Protein AF-A0A1Q3HTI5-F1 (afdb_monomer)

Secondary structure (DSSP, 8-state):
--HHHHHHHHHHHHHHHHHHHHHHHHHHHHHHHHHHHHHHHHHHHHHHHHHHHHHHHHHHS-GGGTS--PPPHHHHHHHHTHHHHHHTTTSEEEEETTTEEEEEESSHHHHHHHHHHHT--GGGSEEEE--------

Mean predicted aligned error: 16.49 Å

pLDDT: mean 79.29, std 14.52, range [43.44, 95.94]

Foldseek 3Di:
DDPVVVVVVVVVVVVVVVVVVCVVVVVVVVVVVVVVVVVVVVVVVVVVVVVVVVVVVVCVVPPVNPPPPPQPLVSVVCVVCVVVLLVQAQWKFWQASPPGTPDIGNDPVVRVVSCVVVVHDPVRTDIDHHHHDPPPD

Structure (mmCIF, N/CA/C/O backbone):
data_AF-A0A1Q3HTI5-F1
#
_entry.id   AF-A0A1Q3HTI5-F1
#
loop_
_atom_site.group_PDB
_atom_site.id
_atom_site.type_symbol
_atom_site.label_atom_id
_atom_site.label_alt_id
_atom_site.label_comp_id
_atom_site.label_asym_id
_atom_site.label_entity_id
_atom_site.label_seq_id
_atom_site.pdbx_PDB_ins_code
_atom_site.Cartn_x
_atom_site.Cartn_y
_atom_site.Cartn_z
_atom_site.occupancy
_atom_site.B_iso_or_equiv
_atom_site.auth_seq_id
_atom_site.auth_comp_id
_atom_site.auth_asym_id
_atom_site.auth_atom_id
_atom_site.pdbx_PDB_model_num
ATOM 1 N N . MET A 1 1 ? 45.033 -21.457 -62.361 1.00 48.81 1 MET A N 1
ATOM 2 C CA . MET A 1 1 ? 44.905 -20.697 -61.104 1.00 48.81 1 MET A CA 1
ATOM 3 C C . MET A 1 1 ? 44.245 -19.387 -61.454 1.00 48.81 1 MET A C 1
ATOM 5 O O . MET A 1 1 ? 44.756 -18.683 -62.319 1.00 48.81 1 MET A O 1
ATOM 9 N N . ASP A 1 2 ? 43.052 -19.186 -60.910 1.00 53.06 2 ASP A N 1
ATOM 10 C CA . ASP A 1 2 ? 42.005 -18.335 -61.466 1.00 53.06 2 ASP A CA 1
ATOM 11 C C . ASP A 1 2 ? 42.105 -16.888 -60.969 1.00 53.06 2 ASP A C 1
ATOM 13 O O . ASP A 1 2 ? 42.019 -16.605 -59.777 1.00 53.06 2 ASP A O 1
ATOM 17 N N . VAL A 1 3 ? 42.249 -15.946 -61.902 1.00 55.47 3 VAL A N 1
ATOM 18 C CA . VAL A 1 3 ? 42.284 -14.493 -61.632 1.00 55.47 3 VAL A CA 1
ATOM 19 C C . VAL A 1 3 ? 40.945 -13.994 -61.062 1.00 55.47 3 VAL A C 1
ATOM 21 O O . VAL A 1 3 ? 40.884 -12.954 -60.409 1.00 55.47 3 VAL A O 1
ATOM 24 N N . LEU A 1 4 ? 39.861 -14.743 -61.282 1.00 52.53 4 LEU A N 1
ATOM 25 C CA . LEU A 1 4 ? 38.526 -14.439 -60.765 1.00 52.53 4 LEU A CA 1
ATOM 26 C C . LEU A 1 4 ? 38.396 -14.710 -59.260 1.00 52.53 4 LEU A C 1
ATOM 28 O O . LEU A 1 4 ? 37.697 -13.968 -58.575 1.00 52.53 4 LEU A O 1
ATOM 32 N N . GLU A 1 5 ? 39.115 -15.705 -58.741 1.00 52.34 5 GLU A N 1
ATOM 33 C CA . GLU A 1 5 ? 39.112 -16.071 -57.319 1.00 52.34 5 GLU A CA 1
ATOM 34 C C . GLU A 1 5 ? 39.854 -15.007 -56.490 1.00 52.34 5 GLU A C 1
ATOM 36 O O . GLU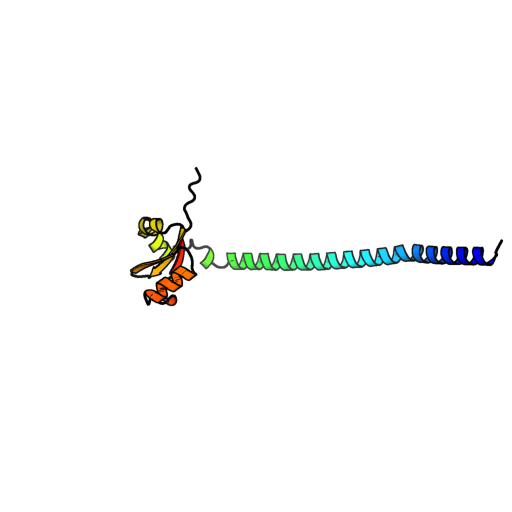 A 1 5 ? 39.322 -14.478 -55.517 1.00 52.34 5 GLU A O 1
ATOM 41 N N . GLN A 1 6 ? 41.005 -14.538 -56.988 1.00 54.41 6 GLN A N 1
ATOM 42 C CA . GLN A 1 6 ? 41.752 -13.424 -56.385 1.00 54.41 6 GLN A CA 1
ATOM 43 C C . GLN A 1 6 ? 40.959 -12.109 -56.354 1.00 54.41 6 GLN A C 1
ATOM 45 O O . GLN A 1 6 ? 41.154 -11.276 -55.470 1.00 54.41 6 GLN A O 1
ATOM 50 N N . ARG A 1 7 ? 40.063 -11.892 -57.322 1.00 59.31 7 ARG A N 1
ATOM 51 C CA . ARG A 1 7 ? 39.264 -10.664 -57.408 1.00 59.31 7 ARG A CA 1
ATOM 52 C C . ARG A 1 7 ? 38.112 -10.657 -56.400 1.00 59.31 7 ARG A C 1
ATOM 54 O O . ARG A 1 7 ? 37.798 -9.594 -55.868 1.00 59.31 7 ARG A O 1
ATOM 61 N N . ALA A 1 8 ? 37.529 -11.824 -56.122 1.00 60.81 8 ALA A N 1
ATOM 62 C CA . ALA A 1 8 ? 36.523 -11.998 -55.077 1.00 60.81 8 ALA A CA 1
ATOM 63 C C . ALA A 1 8 ? 37.126 -11.782 -53.678 1.00 60.81 8 ALA A C 1
ATOM 65 O O . ALA A 1 8 ? 36.542 -11.059 -52.871 1.00 60.81 8 ALA A O 1
ATOM 66 N N . ASP A 1 9 ? 38.335 -12.297 -53.436 1.00 62.28 9 ASP A N 1
ATOM 67 C CA . ASP A 1 9 ? 39.047 -12.109 -52.165 1.00 62.28 9 ASP A CA 1
ATOM 68 C C . ASP A 1 9 ? 39.389 -10.639 -51.893 1.00 62.28 9 ASP A C 1
ATOM 70 O O . ASP A 1 9 ? 39.189 -10.138 -50.788 1.00 62.28 9 ASP A O 1
ATOM 74 N N . VAL A 1 10 ? 39.844 -9.900 -52.908 1.00 66.62 10 VAL A N 1
ATOM 75 C CA . VAL A 1 10 ? 40.144 -8.464 -52.763 1.00 66.62 10 VAL A CA 1
ATOM 76 C C . VAL A 1 10 ? 38.877 -7.651 -52.483 1.00 66.62 10 VAL A C 1
ATOM 78 O O . VAL A 1 10 ? 38.909 -6.713 -51.687 1.00 66.62 10 VAL A O 1
ATOM 81 N N . GLN A 1 11 ? 37.752 -8.011 -53.103 1.00 71.38 11 GLN A N 1
ATOM 82 C CA . GLN A 1 11 ? 36.481 -7.321 -52.892 1.00 71.38 11 GLN A CA 1
ATOM 83 C C . GLN A 1 11 ? 35.917 -7.588 -51.487 1.00 71.38 11 GLN A C 1
ATOM 85 O O . GLN A 1 11 ? 35.440 -6.657 -50.838 1.00 71.38 11 GLN A O 1
ATOM 90 N N . PHE A 1 12 ? 36.056 -8.819 -50.985 1.00 71.50 12 PHE A N 1
ATOM 91 C CA . PHE A 1 12 ? 35.705 -9.183 -49.612 1.00 71.50 12 PHE A CA 1
ATOM 92 C C . PHE A 1 12 ? 36.571 -8.447 -48.580 1.00 71.50 12 PHE A C 1
ATOM 94 O O . PHE A 1 12 ? 36.046 -7.885 -47.621 1.00 71.50 12 PHE A O 1
ATOM 101 N N . LEU A 1 13 ? 37.888 -8.377 -48.796 1.00 64.62 13 LEU A N 1
ATOM 102 C CA . LEU A 1 13 ? 38.802 -7.658 -47.903 1.00 64.62 13 LEU A CA 1
ATOM 103 C C . LEU A 1 13 ? 38.528 -6.149 -47.876 1.00 64.62 13 LEU A C 1
ATOM 105 O O . LEU A 1 13 ? 38.588 -5.538 -46.811 1.00 64.62 13 LEU A O 1
ATOM 109 N N . PHE A 1 14 ? 38.179 -5.549 -49.016 1.00 67.50 14 PHE A N 1
ATOM 110 C CA . PHE A 1 14 ? 37.811 -4.134 -49.081 1.00 67.50 14 PHE A CA 1
ATOM 111 C C . PHE A 1 14 ? 36.496 -3.849 -48.344 1.00 67.50 14 PHE A C 1
ATOM 113 O O . PHE A 1 14 ? 36.386 -2.852 -47.632 1.00 67.50 14 PHE A O 1
ATOM 120 N N . GLN A 1 15 ? 35.516 -4.747 -48.460 1.00 69.81 15 GLN A N 1
ATOM 121 C CA . GLN A 1 15 ? 34.258 -4.645 -47.726 1.00 69.81 15 GLN A CA 1
ATOM 122 C C . GLN A 1 15 ? 34.470 -4.818 -46.214 1.00 69.81 15 GLN A C 1
ATOM 124 O O . GLN A 1 15 ? 33.986 -4.000 -45.437 1.00 69.81 15 GLN A O 1
ATOM 129 N N . ALA A 1 16 ? 35.280 -5.795 -45.799 1.00 66.88 16 ALA A N 1
ATOM 130 C CA . ALA A 1 16 ? 35.658 -5.986 -44.400 1.00 66.88 16 ALA A CA 1
ATOM 131 C C . ALA A 1 16 ? 36.434 -4.780 -43.833 1.00 66.88 16 ALA A C 1
ATOM 133 O O . ALA A 1 16 ? 36.249 -4.419 -42.672 1.00 66.88 16 ALA A O 1
ATOM 134 N N . GLN A 1 17 ? 37.269 -4.121 -44.645 1.00 64.44 17 GLN A N 1
ATOM 135 C CA . GLN A 1 17 ? 37.968 -2.898 -44.251 1.00 64.44 17 GLN A CA 1
ATOM 136 C C . GLN A 1 17 ? 37.004 -1.714 -44.082 1.00 64.44 17 GLN A C 1
ATOM 138 O O . GLN A 1 17 ? 37.094 -1.000 -43.087 1.00 64.44 17 GLN A O 1
ATOM 143 N N . GLN A 1 18 ? 36.048 -1.524 -44.997 1.00 65.31 18 GLN A N 1
ATOM 144 C CA . GLN A 1 18 ? 35.022 -0.485 -44.851 1.00 65.31 18 GLN A CA 1
ATOM 145 C C . GLN A 1 18 ? 34.119 -0.729 -43.636 1.00 65.31 18 GLN A C 1
ATOM 147 O O . GLN A 1 18 ? 33.796 0.208 -42.904 1.00 65.31 18 GLN A O 1
ATOM 152 N N . GLU A 1 19 ? 33.746 -1.983 -43.376 1.00 61.62 19 GLU A N 1
ATOM 153 C CA . GLU A 1 19 ? 33.020 -2.361 -42.165 1.00 61.62 19 GLU A CA 1
ATOM 154 C C . GLU A 1 19 ? 33.859 -2.046 -40.918 1.00 61.62 19 GLU A C 1
ATOM 156 O O . GLU A 1 19 ? 33.368 -1.366 -40.015 1.00 61.62 19 GLU A O 1
ATOM 161 N N . ALA A 1 20 ? 35.145 -2.409 -40.905 1.00 59.34 20 ALA A N 1
ATOM 162 C CA . ALA A 1 20 ? 36.066 -2.108 -39.810 1.00 59.34 20 ALA A CA 1
ATOM 163 C C . ALA A 1 20 ? 36.261 -0.600 -39.566 1.00 59.34 20 ALA A C 1
ATOM 165 O O . ALA A 1 20 ? 36.371 -0.182 -38.415 1.00 59.34 20 ALA A O 1
ATOM 166 N N . GLU A 1 21 ? 36.256 0.225 -40.614 1.00 58.66 21 GLU A N 1
ATOM 167 C CA . GLU A 1 21 ? 36.336 1.690 -40.516 1.00 58.66 21 GLU A CA 1
ATOM 168 C C . GLU A 1 21 ? 35.004 2.331 -40.076 1.00 58.66 21 GLU A C 1
ATOM 170 O O . GLU A 1 21 ? 34.999 3.400 -39.460 1.00 58.66 21 GLU A O 1
ATOM 175 N N . SER A 1 22 ? 33.870 1.662 -40.313 1.00 62.28 22 SER A N 1
ATOM 176 C CA . SER A 1 22 ? 32.537 2.111 -39.881 1.00 62.28 22 SER A CA 1
ATOM 177 C C . SER A 1 22 ? 32.210 1.767 -38.418 1.00 62.28 22 SER A C 1
ATOM 179 O O . SER A 1 22 ? 31.459 2.496 -37.760 1.00 62.28 22 SER A O 1
ATOM 181 N N . LEU A 1 23 ? 32.817 0.704 -37.873 1.00 60.31 23 LEU A N 1
ATOM 182 C CA . LEU A 1 23 ? 32.639 0.266 -36.483 1.00 60.31 23 LEU A CA 1
ATOM 183 C C . LEU A 1 23 ? 32.986 1.360 -35.450 1.00 60.31 23 LEU A C 1
ATOM 185 O O . LEU A 1 23 ? 32.182 1.571 -34.541 1.00 60.31 23 LEU A O 1
ATOM 189 N N . PRO A 1 24 ? 34.098 2.117 -35.571 1.00 71.81 24 PRO A N 1
ATOM 190 C CA . PRO A 1 24 ? 34.390 3.250 -34.694 1.00 71.81 24 PRO A CA 1
ATOM 191 C C . PRO A 1 24 ? 33.277 4.302 -34.656 1.00 71.81 24 PRO A C 1
ATOM 193 O O . PRO A 1 24 ? 32.979 4.838 -33.590 1.00 71.81 24 PRO A O 1
ATOM 196 N N . SER A 1 25 ? 32.631 4.575 -35.795 1.00 74.12 25 SER A N 1
ATOM 197 C CA . SER A 1 25 ? 31.535 5.546 -35.880 1.00 74.12 25 SER A CA 1
ATOM 198 C C . SER A 1 25 ? 30.271 5.029 -35.193 1.00 74.12 25 SER A C 1
ATOM 200 O O . SER A 1 25 ? 29.684 5.735 -34.373 1.00 74.12 25 SER A O 1
ATOM 202 N N . ALA A 1 26 ? 29.894 3.772 -35.447 1.00 79.56 26 ALA A N 1
ATOM 203 C CA . ALA A 1 26 ? 28.741 3.140 -34.807 1.00 79.56 26 ALA A CA 1
ATOM 204 C C . ALA A 1 26 ? 28.918 3.026 -33.281 1.00 79.56 26 ALA A C 1
ATOM 206 O O . ALA A 1 26 ? 28.006 3.340 -32.515 1.00 79.56 26 ALA A O 1
ATOM 207 N N . VAL A 1 27 ? 30.116 2.655 -32.822 1.00 80.88 27 VAL A N 1
ATOM 208 C CA . VAL A 1 27 ? 30.463 2.609 -31.394 1.00 80.88 27 VAL A CA 1
ATOM 209 C C . VAL A 1 27 ? 30.384 4.001 -30.765 1.00 80.88 27 VAL A C 1
ATOM 211 O O . VAL A 1 27 ? 29.849 4.149 -29.667 1.00 80.88 27 VAL A O 1
ATOM 214 N N . TRP A 1 28 ? 30.852 5.040 -31.459 1.00 76.44 28 TRP A N 1
ATOM 215 C CA . TRP A 1 28 ? 30.766 6.416 -30.969 1.00 76.44 28 TRP A CA 1
ATOM 216 C C . TRP A 1 28 ? 29.317 6.921 -30.884 1.00 76.44 28 TRP A C 1
ATOM 218 O O . TRP A 1 28 ? 28.937 7.542 -29.890 1.00 76.44 28 TRP A O 1
ATOM 228 N N . GLN A 1 29 ? 28.478 6.592 -31.871 1.00 83.00 29 GLN A N 1
ATOM 229 C CA . GLN A 1 29 ? 27.047 6.903 -31.841 1.00 83.00 29 GLN A CA 1
ATOM 230 C C . GLN A 1 29 ? 26.350 6.221 -30.656 1.00 83.00 29 GLN A C 1
ATOM 232 O O . GLN A 1 29 ? 25.632 6.889 -29.910 1.00 83.00 29 GLN A O 1
ATOM 237 N N . LEU A 1 30 ? 26.621 4.936 -30.413 1.00 85.75 30 LEU A N 1
ATOM 238 C CA . LEU A 1 30 ? 26.079 4.212 -29.258 1.00 85.75 30 LEU A CA 1
ATOM 239 C C . LEU A 1 30 ? 26.523 4.833 -27.928 1.00 85.75 30 LEU A C 1
ATOM 241 O O . LEU A 1 30 ? 25.688 5.070 -27.055 1.00 85.75 30 LEU A O 1
ATOM 245 N N . TRP A 1 31 ? 27.806 5.176 -27.785 1.00 82.44 31 TRP A N 1
ATOM 246 C CA . TRP A 1 31 ? 28.303 5.874 -26.596 1.00 82.44 31 TRP A CA 1
ATOM 247 C C . TRP A 1 31 ? 27.623 7.224 -26.379 1.00 82.44 31 TRP A C 1
ATOM 249 O O . TRP A 1 31 ? 27.287 7.564 -25.244 1.00 82.44 31 TRP A O 1
ATOM 259 N N . SER A 1 32 ? 27.380 7.983 -27.448 1.00 82.62 32 SER A N 1
ATOM 260 C CA . SER A 1 32 ? 26.687 9.270 -27.353 1.00 82.62 32 SER A CA 1
ATOM 261 C C . SER A 1 32 ? 25.228 9.113 -26.909 1.00 82.62 32 SER A C 1
ATOM 263 O O . SER A 1 32 ? 24.777 9.862 -26.040 1.00 82.62 32 SER A O 1
ATOM 265 N N . ALA A 1 33 ? 24.526 8.093 -27.414 1.00 87.94 33 ALA A N 1
ATOM 266 C CA . ALA A 1 33 ? 23.155 7.779 -27.028 1.00 87.94 33 ALA A CA 1
ATOM 267 C C . ALA A 1 33 ? 23.072 7.339 -25.559 1.00 87.94 33 ALA A C 1
ATOM 269 O O . ALA A 1 33 ? 22.239 7.847 -24.813 1.00 87.94 33 ALA A O 1
ATOM 270 N N . ILE A 1 34 ? 23.989 6.473 -25.111 1.00 86.56 34 ILE A N 1
ATOM 271 C CA . ILE A 1 34 ? 24.086 6.055 -23.705 1.00 86.56 34 ILE A CA 1
ATOM 272 C C . ILE A 1 34 ? 24.379 7.262 -22.807 1.00 86.56 34 ILE A C 1
ATOM 274 O O . ILE A 1 34 ? 23.726 7.451 -21.783 1.00 86.56 34 ILE A O 1
ATOM 278 N N . ALA A 1 35 ? 25.331 8.118 -23.188 1.00 85.75 35 ALA A N 1
ATOM 279 C CA . ALA A 1 35 ? 25.665 9.311 -22.416 1.00 85.75 35 ALA A CA 1
ATOM 280 C C . ALA A 1 35 ? 24.491 10.299 -22.338 1.00 85.75 35 ALA A C 1
ATOM 282 O O . ALA A 1 35 ? 24.300 10.945 -21.306 1.00 85.75 35 ALA A O 1
ATOM 283 N N . GLN A 1 36 ? 23.706 10.428 -23.408 1.00 88.50 36 GLN A N 1
ATOM 284 C CA . GLN A 1 36 ? 22.508 11.260 -23.427 1.00 88.50 36 GLN A CA 1
ATOM 285 C C . GLN A 1 36 ? 21.413 10.681 -22.525 1.00 88.50 36 GLN A C 1
ATOM 287 O O . GLN A 1 36 ? 20.865 11.416 -21.705 1.00 88.50 36 GLN A O 1
ATOM 292 N N . GLU A 1 37 ? 21.154 9.377 -22.608 1.00 94.56 37 GLU A N 1
ATOM 293 C CA . GLU A 1 37 ? 20.174 8.703 -21.754 1.00 94.56 37 GLU A CA 1
ATOM 294 C C . GLU A 1 37 ? 20.551 8.823 -20.272 1.00 94.56 37 GLU A C 1
ATOM 296 O O . GLU A 1 37 ? 19.725 9.214 -19.450 1.00 94.56 37 GLU A O 1
ATOM 301 N N . LEU A 1 38 ? 21.823 8.606 -19.921 1.00 93.69 38 LEU A N 1
ATOM 302 C CA . LEU A 1 38 ? 22.306 8.763 -18.546 1.00 93.69 38 LEU A CA 1
ATOM 303 C C . LEU A 1 38 ? 22.109 10.188 -18.005 1.00 93.69 38 LEU A C 1
ATOM 305 O O . LEU A 1 38 ? 21.778 10.356 -16.829 1.00 93.69 38 LEU A O 1
ATOM 309 N N . ARG A 1 39 ? 22.273 11.225 -18.839 1.00 91.69 39 ARG A N 1
ATOM 310 C CA . ARG A 1 39 ? 21.981 12.613 -18.432 1.00 91.69 39 ARG A CA 1
ATOM 311 C C . ARG A 1 39 ? 20.491 12.820 -18.182 1.00 91.69 39 ARG A C 1
ATOM 313 O O . ARG A 1 39 ? 20.140 13.431 -17.174 1.00 91.69 39 ARG A O 1
ATOM 320 N N . THR A 1 40 ? 19.633 12.298 -19.054 1.00 94.12 40 THR A N 1
ATOM 321 C CA . THR A 1 40 ? 18.175 12.387 -18.897 1.00 94.12 40 THR A CA 1
ATOM 322 C C . THR A 1 40 ? 17.713 11.684 -17.623 1.00 94.12 40 THR A C 1
ATOM 324 O O . THR A 1 40 ? 16.974 12.262 -16.826 1.00 94.12 40 THR A O 1
ATOM 327 N N . GLN A 1 41 ? 18.201 10.466 -17.378 1.00 93.38 41 GLN A N 1
ATOM 328 C CA . GLN A 1 41 ? 17.897 9.706 -16.164 1.00 93.38 41 GLN A CA 1
ATOM 329 C C . GLN A 1 41 ? 18.340 10.461 -14.910 1.00 93.38 41 GLN A C 1
ATOM 331 O O . GLN A 1 41 ? 17.573 10.590 -13.956 1.00 93.38 41 GLN A O 1
ATOM 336 N N . ARG A 1 42 ? 19.546 11.040 -14.927 1.00 94.38 42 ARG A N 1
ATOM 337 C CA . ARG A 1 42 ? 20.045 11.851 -13.814 1.00 94.38 42 ARG A CA 1
ATOM 338 C C . ARG A 1 42 ? 19.151 13.060 -13.531 1.00 94.38 42 ARG A C 1
ATOM 340 O O . ARG A 1 42 ? 18.801 13.286 -12.377 1.00 94.38 42 ARG A O 1
ATOM 347 N N . GLN A 1 43 ? 18.745 13.803 -14.559 1.00 93.25 43 GLN A N 1
ATOM 348 C CA . GLN A 1 43 ? 17.841 14.948 -14.390 1.00 93.25 43 GLN A CA 1
ATOM 349 C C . GLN A 1 43 ? 16.476 14.534 -13.824 1.00 93.25 43 GLN A C 1
ATOM 351 O O . GLN A 1 43 ? 15.907 15.237 -12.983 1.00 93.25 43 GLN A O 1
ATOM 356 N N . ARG A 1 44 ? 15.954 13.376 -14.248 1.00 94.94 44 ARG A N 1
ATOM 357 C CA . ARG A 1 44 ? 14.705 12.826 -13.710 1.00 94.94 44 ARG A CA 1
ATOM 358 C C . ARG A 1 44 ? 14.841 12.489 -12.225 1.00 94.94 44 ARG A C 1
ATOM 360 O O . ARG A 1 44 ? 13.983 12.901 -11.449 1.00 94.94 44 ARG A O 1
ATOM 367 N N . LEU A 1 45 ? 15.923 11.821 -11.824 1.00 95.94 45 LEU A N 1
ATOM 368 C CA . LEU A 1 45 ? 16.186 11.501 -10.417 1.00 95.94 45 LEU A CA 1
ATOM 369 C C . LEU A 1 45 ? 16.345 12.762 -9.559 1.00 95.94 45 LEU A C 1
ATOM 371 O O . LEU A 1 45 ? 15.784 12.833 -8.471 1.00 95.94 45 LEU A O 1
ATOM 375 N N . GLU A 1 46 ? 17.045 13.784 -10.055 1.00 95.62 46 GLU A N 1
ATOM 376 C CA . GLU A 1 46 ? 17.180 15.072 -9.357 1.00 95.62 46 GLU A CA 1
ATOM 377 C C . GLU A 1 46 ? 15.820 15.769 -9.166 1.00 95.62 46 GLU A C 1
ATOM 379 O O . GLU A 1 46 ? 15.581 16.397 -8.134 1.00 95.62 46 GLU A O 1
ATOM 384 N N . THR A 1 47 ? 14.909 15.637 -10.133 1.00 95.12 47 THR A N 1
ATOM 385 C CA . THR A 1 47 ? 13.546 16.185 -10.039 1.00 95.12 47 THR A CA 1
ATOM 386 C C . THR A 1 47 ? 12.709 15.419 -9.017 1.00 95.12 47 THR A C 1
ATOM 388 O O . THR A 1 47 ? 12.127 16.031 -8.125 1.00 95.12 47 THR A O 1
ATOM 391 N N . GLN A 1 48 ? 12.716 14.086 -9.083 1.00 93.62 48 GLN A N 1
ATOM 392 C CA . GLN A 1 48 ? 12.010 13.236 -8.120 1.00 93.62 48 GLN A CA 1
ATOM 393 C C . GLN A 1 48 ? 12.519 13.448 -6.692 1.00 93.62 48 GLN A C 1
ATOM 395 O O . GLN A 1 48 ? 11.730 13.490 -5.752 1.00 93.62 48 GLN A O 1
ATOM 400 N N . GLN A 1 49 ? 13.829 13.641 -6.516 1.00 94.12 49 GLN A N 1
ATOM 401 C CA . GLN A 1 49 ? 14.401 13.925 -5.204 1.00 94.12 49 GLN A CA 1
ATOM 402 C C . GLN A 1 49 ? 13.859 15.239 -4.626 1.00 94.12 49 GLN A C 1
ATOM 404 O O . GLN A 1 49 ? 13.467 15.277 -3.462 1.00 94.12 49 GLN A O 1
ATOM 409 N N . LYS A 1 50 ? 13.757 16.295 -5.442 1.00 95.31 50 LYS A N 1
ATOM 410 C CA . LYS A 1 50 ? 13.158 17.569 -5.013 1.00 95.31 50 LYS A CA 1
ATOM 411 C C . LYS A 1 50 ? 11.685 17.423 -4.639 1.00 95.31 50 LYS A C 1
ATOM 413 O O . LYS A 1 50 ? 11.253 18.033 -3.667 1.00 95.31 50 LYS A O 1
ATOM 418 N N . GLU A 1 51 ? 10.921 16.621 -5.378 1.00 94.25 51 GLU A N 1
ATOM 419 C CA . GLU A 1 51 ? 9.521 16.334 -5.042 1.00 94.25 51 GLU A CA 1
ATOM 420 C C . GLU A 1 51 ? 9.399 15.596 -3.707 1.00 94.25 51 GLU A C 1
ATOM 422 O O . GLU A 1 51 ? 8.565 15.958 -2.880 1.00 94.25 51 GLU A O 1
ATOM 427 N N . ILE A 1 52 ? 10.261 14.605 -3.459 1.00 94.75 52 ILE A N 1
ATOM 428 C CA . ILE A 1 52 ? 10.316 13.897 -2.175 1.00 94.75 52 ILE A CA 1
ATOM 429 C C . ILE A 1 52 ? 10.633 14.871 -1.038 1.00 94.75 52 ILE A C 1
ATOM 431 O O . ILE A 1 52 ? 9.986 14.818 0.008 1.00 94.75 52 ILE A O 1
ATOM 435 N N . ASP A 1 53 ? 11.606 15.759 -1.228 1.00 94.75 53 ASP A N 1
ATOM 436 C CA . ASP A 1 53 ? 12.002 16.723 -0.200 1.00 94.75 53 ASP A CA 1
ATOM 437 C C . ASP A 1 53 ? 10.889 17.748 0.072 1.00 94.75 53 ASP A C 1
ATOM 439 O O . ASP A 1 53 ? 10.609 18.066 1.229 1.00 94.75 53 ASP A O 1
ATOM 443 N N . GLU A 1 54 ? 10.180 18.195 -0.966 1.00 93.94 54 GLU A N 1
ATOM 444 C CA . GLU A 1 54 ? 9.005 19.060 -0.837 1.00 93.94 54 GLU A CA 1
ATOM 445 C C . GLU A 1 54 ? 7.858 18.355 -0.100 1.00 93.94 54 GLU A C 1
ATOM 447 O O . GLU A 1 54 ? 7.253 18.935 0.802 1.00 93.94 54 GLU A O 1
ATOM 452 N N . LEU A 1 55 ? 7.565 17.093 -0.433 1.00 91.12 55 LEU A N 1
ATOM 453 C CA . LEU A 1 55 ? 6.546 16.301 0.260 1.00 91.12 55 LEU A CA 1
ATOM 454 C C . LEU A 1 55 ? 6.907 16.086 1.730 1.00 91.12 55 LEU A C 1
ATOM 456 O O . LEU A 1 55 ? 6.048 16.240 2.597 1.00 91.12 55 LEU A O 1
ATOM 460 N N . LYS A 1 56 ? 8.176 15.792 2.028 1.00 86.75 56 LYS A N 1
ATOM 461 C CA . LYS A 1 56 ? 8.669 15.693 3.407 1.00 86.75 56 LYS A CA 1
ATOM 462 C C . LYS A 1 56 ? 8.495 17.007 4.157 1.00 86.75 56 LYS A C 1
ATOM 464 O O . LYS A 1 56 ? 8.013 16.981 5.286 1.00 86.75 56 LYS A O 1
ATOM 469 N N . ARG A 1 57 ? 8.834 18.143 3.538 1.00 88.12 57 ARG A N 1
ATOM 470 C CA . ARG A 1 57 ? 8.635 19.461 4.151 1.00 88.12 57 ARG A CA 1
ATOM 471 C C . ARG A 1 57 ? 7.155 19.714 4.434 1.00 88.12 57 ARG A C 1
ATOM 473 O O . ARG A 1 57 ? 6.813 20.059 5.557 1.00 88.12 57 ARG A O 1
ATOM 480 N N . ARG A 1 58 ? 6.270 19.450 3.469 1.00 85.62 58 ARG A N 1
ATOM 481 C CA . ARG A 1 58 ? 4.814 19.584 3.653 1.00 85.62 58 ARG A CA 1
ATOM 482 C C . ARG A 1 58 ? 4.277 18.693 4.770 1.00 85.62 58 ARG A C 1
ATOM 484 O O . ARG A 1 58 ? 3.426 19.136 5.529 1.00 85.62 58 ARG A O 1
ATOM 491 N N . LEU A 1 59 ? 4.774 17.461 4.890 1.00 79.94 59 LEU A N 1
ATOM 492 C CA . LEU A 1 59 ? 4.421 16.559 5.992 1.00 79.94 59 LEU A CA 1
ATOM 493 C C . LEU A 1 59 ? 4.915 17.087 7.347 1.00 79.94 59 LEU A C 1
ATOM 495 O O . LEU A 1 59 ? 4.215 16.948 8.344 1.00 79.94 59 LEU A O 1
ATOM 499 N N . GLN A 1 60 ? 6.095 17.709 7.398 1.00 77.69 60 GLN A N 1
ATOM 500 C CA . GLN A 1 60 ? 6.628 18.321 8.621 1.00 77.69 60 GLN A CA 1
ATOM 501 C C . GLN A 1 60 ? 5.896 19.612 9.009 1.00 77.69 60 GLN A C 1
ATOM 503 O O . GLN A 1 60 ? 5.727 19.883 10.194 1.00 77.69 60 GLN A O 1
ATOM 508 N N . GLU A 1 61 ? 5.448 20.391 8.027 1.00 80.19 61 GLU A N 1
ATOM 509 C CA . GLU A 1 61 ? 4.680 21.625 8.216 1.00 80.19 61 GLU A CA 1
ATOM 510 C C . GLU A 1 61 ? 3.196 21.364 8.522 1.00 80.19 61 GLU A C 1
ATOM 512 O O . GLU A 1 61 ? 2.472 22.303 8.846 1.00 80.19 61 GLU A O 1
ATOM 517 N N . GLN A 1 62 ? 2.728 20.110 8.455 1.00 71.12 62 GLN A N 1
ATOM 518 C CA . GLN A 1 62 ? 1.397 19.716 8.914 1.00 71.12 62 GLN A 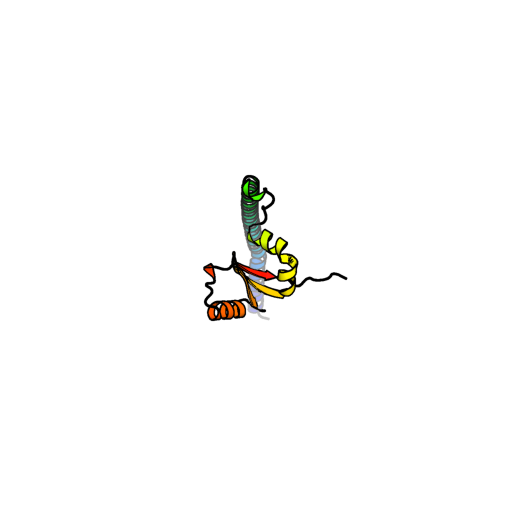CA 1
ATOM 519 C C . GLN A 1 62 ? 1.411 19.431 10.429 1.00 71.12 62 GLN A C 1
ATOM 521 O O . GLN A 1 62 ? 1.831 18.350 10.852 1.00 71.12 62 GLN A O 1
ATOM 526 N N . PRO A 1 63 ? 0.897 20.345 11.278 1.00 57.22 63 PRO A N 1
ATOM 527 C CA . PRO A 1 63 ? 0.881 20.154 12.732 1.00 57.22 63 PRO A CA 1
ATOM 528 C C . PRO A 1 63 ? 0.010 18.969 13.186 1.00 57.22 63 PRO A C 1
ATOM 530 O O . PRO A 1 63 ? 0.182 18.471 14.295 1.00 57.22 63 PRO A O 1
ATOM 533 N N . SER A 1 64 ? -0.900 18.477 12.338 1.00 55.00 64 SER A N 1
ATOM 534 C CA . SER A 1 64 ? -1.798 17.354 12.638 1.00 55.00 64 SER A CA 1
ATOM 535 C C . SER A 1 64 ? -1.131 15.974 12.624 1.00 55.00 64 SER A C 1
ATOM 537 O O . SER A 1 64 ? -1.732 15.029 13.122 1.00 55.00 64 SER A O 1
ATOM 539 N N . LEU A 1 65 ? 0.087 15.837 12.082 1.00 52.53 65 LEU A N 1
ATOM 540 C CA . LEU A 1 65 ? 0.820 14.560 12.022 1.00 52.53 65 LEU A CA 1
ATOM 541 C C . LEU A 1 65 ? 1.902 14.416 13.107 1.00 52.53 65 LEU A C 1
ATOM 543 O O . LEU A 1 65 ? 2.425 13.322 13.301 1.00 52.53 65 LEU A O 1
ATOM 547 N N . GLN A 1 66 ? 2.250 15.506 13.802 1.00 49.03 66 GLN A N 1
ATOM 548 C CA . GLN A 1 66 ? 3.267 15.518 14.867 1.00 49.03 66 GLN A CA 1
ATOM 549 C C . GLN A 1 66 ? 2.682 15.538 16.282 1.00 49.03 66 GLN A C 1
ATOM 551 O O . GLN A 1 66 ? 3.420 15.365 17.252 1.00 49.03 66 GLN A O 1
ATOM 556 N N . ALA A 1 67 ? 1.368 15.729 16.428 1.00 48.28 67 ALA A N 1
ATOM 557 C CA . ALA A 1 67 ? 0.721 15.422 17.692 1.00 48.28 67 ALA A CA 1
ATOM 558 C C . ALA A 1 67 ? 0.874 13.910 17.943 1.00 48.28 67 ALA A 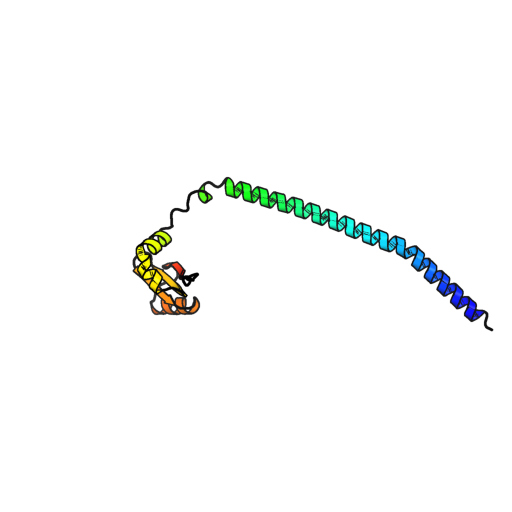C 1
ATOM 560 O O . ALA A 1 67 ? 0.651 13.139 17.005 1.00 48.28 67 ALA A O 1
ATOM 561 N N . PRO A 1 68 ? 1.241 13.452 19.159 1.00 49.34 68 PRO A N 1
ATOM 562 C CA . PRO A 1 68 ? 1.063 12.046 19.496 1.00 49.34 68 PRO A CA 1
ATOM 563 C C . PRO A 1 68 ? -0.388 11.729 19.164 1.00 49.34 68 PRO A C 1
ATOM 565 O O . PRO A 1 68 ? -1.277 12.400 19.696 1.00 49.34 68 PRO A O 1
ATOM 568 N N . ALA A 1 69 ? -0.610 10.817 18.210 1.00 52.72 69 ALA A N 1
ATOM 56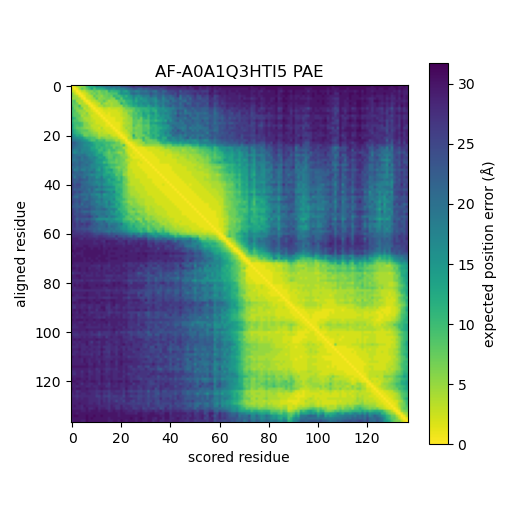9 C CA . ALA A 1 69 ? -1.947 10.438 17.790 1.00 52.72 69 ALA A CA 1
ATOM 570 C C . ALA A 1 69 ? -2.692 10.097 19.074 1.00 52.72 69 ALA A C 1
ATOM 572 O O . ALA A 1 69 ? -2.351 9.130 19.755 1.00 52.72 69 ALA A O 1
ATOM 573 N N . THR A 1 70 ? -3.602 10.981 19.489 1.00 54.62 70 THR A N 1
ATOM 574 C CA . THR A 1 70 ? -4.429 10.697 20.652 1.00 54.62 70 THR A CA 1
ATOM 575 C C . THR A 1 70 ? -5.144 9.427 20.247 1.00 54.62 70 THR A C 1
ATOM 577 O O . THR A 1 70 ? -5.776 9.473 19.187 1.00 54.62 70 THR A O 1
ATOM 580 N N . PRO A 1 71 ? -4.968 8.304 20.971 1.00 59.56 71 PRO A N 1
ATOM 581 C CA . PRO A 1 71 ? -5.512 7.043 20.517 1.00 59.56 71 PRO A CA 1
ATOM 582 C C . PRO A 1 71 ? -6.980 7.287 20.207 1.00 59.56 71 PRO A C 1
ATOM 584 O O . PRO A 1 71 ? -7.716 7.873 21.025 1.00 59.56 71 PRO A O 1
ATOM 587 N N . ASP A 1 72 ? -7.355 6.971 18.968 1.00 71.00 72 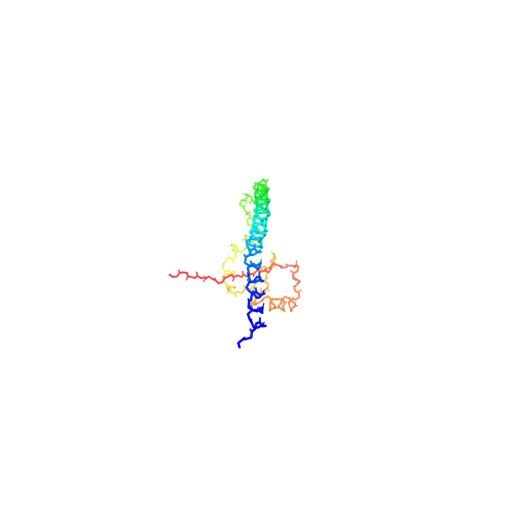ASP A N 1
ATOM 588 C CA . ASP A 1 72 ? -8.724 7.151 18.523 1.00 71.00 72 ASP A CA 1
ATOM 589 C C . ASP A 1 72 ? -9.648 6.393 19.494 1.00 71.00 72 ASP A C 1
ATOM 591 O O . ASP A 1 72 ? -9.212 5.586 20.326 1.00 71.00 72 ASP A O 1
ATOM 595 N N . ALA A 1 73 ? -10.935 6.730 19.499 1.00 67.31 73 ALA A N 1
ATOM 596 C CA . ALA A 1 73 ? -11.861 6.128 20.459 1.00 67.31 73 ALA A CA 1
ATOM 597 C C . ALA A 1 73 ? -11.810 4.584 20.424 1.00 67.31 73 ALA A C 1
ATOM 599 O O . ALA A 1 73 ? -11.973 3.944 21.461 1.00 67.31 73 ALA A O 1
ATOM 600 N N . PHE A 1 74 ? -11.484 4.012 19.263 1.00 72.62 74 PHE A N 1
ATOM 601 C CA . PHE A 1 74 ? -11.303 2.585 19.050 1.00 72.62 74 PHE A CA 1
ATOM 602 C C . PHE A 1 74 ? -10.017 2.034 19.695 1.00 72.62 74 PHE A C 1
ATOM 604 O O . PHE A 1 74 ? -10.079 1.060 20.438 1.00 72.62 74 PHE A O 1
ATOM 611 N N . GLN A 1 75 ? -8.863 2.6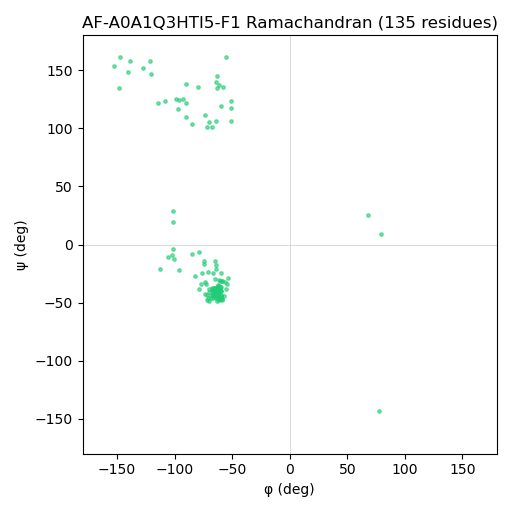78 19.515 1.00 76.06 75 GLN A N 1
ATOM 612 C CA . GLN A 1 75 ? -7.604 2.312 20.167 1.00 76.06 75 GLN A CA 1
ATOM 613 C C . GLN A 1 75 ? -7.709 2.418 21.687 1.00 76.06 75 GLN A C 1
ATOM 615 O O . GLN A 1 75 ? -7.215 1.539 22.392 1.00 76.06 75 GLN A O 1
ATOM 620 N N . ARG A 1 76 ? -8.383 3.453 22.206 1.00 76.56 76 ARG A N 1
ATOM 621 C CA . ARG A 1 76 ? -8.668 3.554 2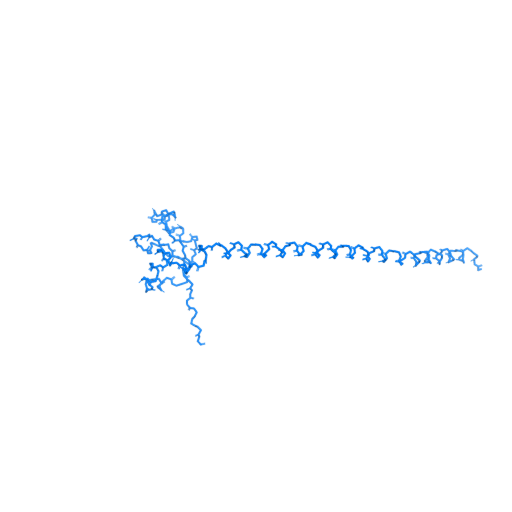3.646 1.00 76.56 76 ARG A CA 1
ATOM 622 C C . ARG A 1 76 ? -9.533 2.396 24.127 1.00 76.56 76 ARG A C 1
ATOM 624 O O . ARG A 1 76 ? -9.167 1.755 25.108 1.00 76.56 76 ARG A O 1
ATOM 631 N N . TRP A 1 77 ? -10.602 2.075 23.399 1.00 81.06 77 TRP A N 1
ATOM 632 C CA . TRP A 1 77 ? -11.456 0.934 23.718 1.00 81.06 77 TRP A CA 1
ATOM 633 C C . TRP A 1 77 ? -10.673 -0.389 23.711 1.00 81.06 77 TRP A C 1
ATOM 635 O O . TRP A 1 77 ? -10.744 -1.135 24.686 1.00 81.06 77 TRP A O 1
ATOM 645 N N . MET A 1 78 ? -9.844 -0.645 22.689 1.00 82.06 78 MET A N 1
ATOM 646 C CA . MET A 1 78 ? -8.994 -1.843 22.613 1.00 82.06 78 MET A CA 1
ATOM 647 C C . MET A 1 78 ? -7.995 -1.935 23.774 1.00 82.06 78 MET A C 1
ATOM 649 O O . MET A 1 78 ? -7.694 -3.030 24.253 1.00 82.06 78 MET A O 1
ATOM 653 N N . MET A 1 79 ? -7.457 -0.798 24.229 1.00 82.00 79 MET A N 1
ATOM 654 C CA . MET A 1 79 ? -6.560 -0.753 25.385 1.00 82.00 79 MET A CA 1
ATOM 655 C C . MET A 1 79 ? -7.298 -1.033 26.700 1.00 82.00 79 MET A C 1
ATOM 657 O O . MET A 1 79 ? -6.764 -1.755 27.542 1.00 82.00 79 MET A O 1
ATOM 661 N N . GLU A 1 80 ? -8.508 -0.497 26.872 1.00 85.69 80 GLU A N 1
ATOM 662 C CA . GLU A 1 80 ? -9.363 -0.743 28.042 1.00 85.69 80 GLU A CA 1
ATOM 663 C C . GLU A 1 80 ? -9.852 -2.199 28.100 1.00 85.69 80 GLU A C 1
ATOM 665 O O . GLU A 1 80 ? -9.856 -2.810 29.167 1.00 85.69 80 GLU A O 1
ATOM 670 N N . HIS A 1 81 ? -10.158 -2.796 26.946 1.00 86.75 81 HIS A N 1
ATOM 671 C CA . HIS A 1 81 ? -10.697 -4.156 26.810 1.00 86.75 81 HIS A CA 1
ATOM 672 C C . HIS A 1 81 ? -9.619 -5.165 26.396 1.00 86.75 81 HIS A C 1
ATOM 674 O O . HIS A 1 81 ? -9.887 -6.184 25.763 1.00 86.75 81 HIS A O 1
ATOM 680 N N . ARG A 1 82 ? -8.359 -4.914 26.774 1.00 83.81 82 ARG A N 1
ATOM 681 C CA . ARG A 1 82 ? -7.204 -5.715 26.334 1.00 83.81 82 ARG A CA 1
ATOM 682 C C . ARG A 1 82 ? -7.330 -7.211 26.645 1.00 83.81 82 ARG A C 1
ATOM 684 O O . ARG A 1 82 ? -6.779 -8.025 25.907 1.00 83.81 82 ARG A O 1
ATOM 691 N N . ALA A 1 83 ? -7.991 -7.566 27.748 1.00 85.56 83 ALA A N 1
ATOM 692 C CA . ALA A 1 83 ? -8.225 -8.959 28.124 1.00 85.56 83 ALA A CA 1
ATOM 693 C C . ALA A 1 83 ? -9.171 -9.658 27.135 1.00 85.56 83 ALA A C 1
ATOM 695 O O . ALA A 1 83 ? -8.835 -10.731 26.650 1.00 85.56 83 ALA A O 1
ATOM 696 N N . GLU A 1 84 ? -10.275 -9.002 26.775 1.00 85.69 84 GLU A N 1
ATOM 697 C CA . GLU A 1 84 ? -11.249 -9.480 25.789 1.00 85.69 84 GLU A CA 1
ATOM 698 C C . GLU A 1 84 ? -10.600 -9.600 24.403 1.00 85.69 84 GLU A C 1
ATOM 700 O O . GLU A 1 84 ? -10.599 -10.664 23.794 1.00 85.69 84 GLU A O 1
ATOM 705 N N . VAL A 1 85 ? -9.891 -8.558 23.953 1.00 86.69 85 VAL A N 1
ATOM 706 C CA . VAL A 1 85 ? -9.165 -8.567 22.668 1.00 86.69 85 VAL A CA 1
ATOM 707 C C . VAL A 1 85 ? -8.118 -9.690 22.604 1.00 86.69 85 VAL A C 1
ATOM 709 O O . VAL A 1 85 ? -7.853 -10.246 21.536 1.00 86.69 85 VAL A O 1
ATOM 712 N N . ALA A 1 86 ? -7.515 -10.065 23.737 1.00 86.25 86 ALA A N 1
ATOM 713 C CA . ALA A 1 86 ? -6.537 -11.148 23.778 1.00 86.25 86 ALA A CA 1
ATOM 714 C C . ALA A 1 86 ? -7.143 -12.530 23.477 1.00 86.25 86 ALA A C 1
ATOM 716 O O . ALA A 1 86 ? -6.404 -13.400 23.008 1.00 86.25 86 ALA A O 1
ATOM 717 N N . GLU A 1 87 ? -8.445 -12.729 23.695 1.00 88.56 87 GLU A N 1
ATOM 718 C CA . GLU A 1 87 ? -9.150 -13.976 23.367 1.00 88.56 87 GLU A CA 1
ATOM 719 C C . GLU A 1 87 ? -9.313 -14.169 21.851 1.00 88.56 87 GLU A C 1
ATOM 721 O O . GLU A 1 87 ? -9.389 -15.299 21.369 1.00 88.56 87 GLU A O 1
ATOM 726 N N . HIS A 1 88 ? -9.272 -13.078 21.081 1.00 88.25 88 HIS A N 1
ATOM 727 C CA . HIS A 1 88 ? -9.445 -13.077 19.625 1.00 88.25 88 HIS A CA 1
ATOM 728 C C . HIS A 1 88 ? -8.123 -12.975 18.846 1.00 88.25 88 HIS A C 1
ATOM 730 O O . HIS A 1 88 ? -8.111 -12.620 17.667 1.00 88.25 88 HIS A O 1
ATOM 736 N N . ARG A 1 89 ? -6.983 -13.285 19.474 1.00 87.94 89 ARG A N 1
ATOM 737 C CA . ARG A 1 89 ? -5.676 -13.268 18.793 1.00 87.94 89 ARG A CA 1
ATOM 738 C C . ARG A 1 89 ? -5.648 -14.206 17.587 1.00 87.94 89 ARG A C 1
ATOM 740 O O . ARG A 1 89 ? -6.039 -15.365 17.679 1.00 87.94 89 ARG A O 1
ATOM 747 N N . GLY A 1 90 ? -5.096 -13.712 16.482 1.00 89.94 90 GLY A N 1
ATOM 748 C CA . GLY A 1 90 ? -5.021 -14.430 15.212 1.00 89.94 90 GLY A CA 1
ATOM 749 C C . GLY A 1 90 ? -6.322 -14.411 14.408 1.00 89.94 90 GLY A C 1
ATOM 750 O O . GLY A 1 90 ? -6.403 -15.123 13.412 1.00 89.94 90 GLY A O 1
ATOM 751 N N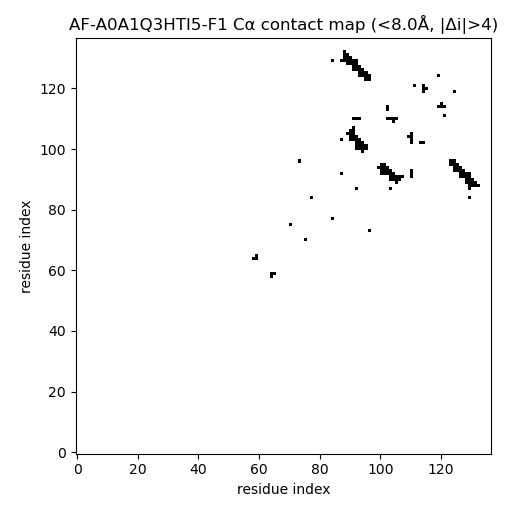 . ARG A 1 91 ? -7.320 -13.617 14.819 1.00 90.88 91 ARG A N 1
ATOM 752 C CA . ARG A 1 91 ? -8.616 -13.487 14.145 1.00 90.88 91 ARG A CA 1
ATOM 753 C C . ARG A 1 91 ? -8.890 -12.048 13.730 1.00 90.88 91 ARG A C 1
ATOM 755 O O . ARG A 1 91 ? -8.347 -11.097 14.293 1.00 90.88 91 ARG A O 1
ATOM 762 N N . HIS A 1 92 ? -9.767 -11.911 12.748 1.00 91.75 92 HIS A N 1
ATOM 763 C CA . HIS A 1 92 ? -10.442 -10.666 12.426 1.00 91.75 92 HIS A CA 1
ATOM 764 C C . HIS A 1 92 ? -11.594 -10.480 13.407 1.00 91.75 92 HIS A C 1
ATOM 766 O O . HIS A 1 92 ? -12.324 -11.434 13.681 1.00 91.75 92 HIS A O 1
ATOM 772 N N . ILE A 1 93 ? -11.756 -9.274 13.933 1.00 91.75 93 ILE A N 1
ATOM 773 C CA . ILE A 1 93 ? -12.863 -8.903 14.812 1.00 91.75 93 ILE A CA 1
ATOM 774 C C . ILE A 1 93 ? -13.646 -7.755 14.189 1.00 91.75 93 ILE A C 1
ATOM 776 O O . ILE A 1 93 ? -13.065 -6.890 13.537 1.00 91.75 93 ILE A O 1
ATOM 780 N N . ALA A 1 94 ? -14.954 -7.741 14.415 1.00 91.50 94 ALA A N 1
ATOM 781 C CA . ALA A 1 94 ? -15.810 -6.598 14.144 1.00 91.50 94 ALA A CA 1
ATOM 782 C C . ALA A 1 94 ? -16.229 -5.980 15.476 1.00 91.50 94 ALA A C 1
ATOM 784 O O . ALA A 1 94 ? -16.800 -6.668 16.327 1.00 91.50 94 ALA A O 1
ATOM 785 N N . VAL A 1 95 ? -15.944 -4.694 15.654 1.00 88.19 95 VAL A N 1
ATOM 786 C CA . VAL A 1 95 ? -16.212 -3.969 16.896 1.00 88.19 95 VAL A CA 1
ATOM 787 C C . VAL A 1 95 ? -17.261 -2.898 16.653 1.00 88.19 95 VAL A C 1
ATOM 789 O O . VAL A 1 95 ? -17.074 -1.999 15.834 1.00 88.19 95 VAL A O 1
ATOM 792 N N . HIS A 1 96 ? -18.359 -2.988 17.390 1.00 86.12 96 HIS A N 1
ATOM 793 C CA . HIS A 1 96 ? -19.406 -1.982 17.427 1.00 86.12 96 HIS A CA 1
ATOM 794 C C . HIS A 1 96 ? -19.108 -0.961 18.540 1.00 86.12 96 HIS A C 1
ATOM 796 O O . HIS A 1 96 ? -18.735 -1.360 19.648 1.00 86.12 96 HIS A O 1
ATOM 802 N N . PRO A 1 97 ? -19.311 0.351 18.314 1.00 78.81 97 PRO A N 1
ATOM 803 C CA . PRO A 1 97 ? -18.927 1.401 19.264 1.00 78.81 97 PRO A CA 1
ATOM 804 C C . PRO A 1 97 ? -19.591 1.301 20.644 1.00 78.81 97 PRO A C 1
ATOM 806 O O . PRO A 1 97 ? -19.041 1.819 21.613 1.00 78.81 97 PRO A O 1
ATOM 809 N N . THR A 1 98 ? -20.762 0.666 20.752 1.00 81.69 98 THR A N 1
ATOM 810 C CA . THR A 1 98 ? -21.482 0.512 22.031 1.00 81.69 98 THR A CA 1
ATOM 811 C C . THR A 1 98 ? -21.569 -0.924 22.531 1.00 81.69 98 THR A C 1
ATOM 813 O O . THR A 1 98 ? -21.823 -1.123 23.713 1.00 81.69 98 THR A O 1
ATOM 816 N N . GLU A 1 99 ? -21.405 -1.917 21.653 1.00 83.88 99 GLU A N 1
ATOM 817 C CA . GLU A 1 99 ? -21.605 -3.336 21.999 1.00 83.88 99 GLU A CA 1
ATOM 818 C C . GLU A 1 99 ? -20.283 -4.098 22.143 1.00 83.88 99 GLU A C 1
ATOM 820 O O . GLU A 1 99 ? -20.282 -5.213 22.652 1.00 83.88 99 GLU A O 1
ATOM 825 N N . GLY A 1 100 ? -19.156 -3.498 21.744 1.00 85.94 100 GLY A N 1
ATOM 826 C CA . GLY A 1 100 ? -17.859 -4.167 21.763 1.00 85.94 100 GLY A CA 1
ATOM 827 C C . GLY A 1 100 ? -17.713 -5.137 20.595 1.00 85.94 100 GLY A C 1
ATOM 828 O O . GLY A 1 100 ? -18.157 -4.841 19.483 1.00 85.94 100 GLY A O 1
ATOM 829 N N . ILE A 1 101 ? -17.056 -6.279 20.809 1.00 90.06 101 ILE A N 1
ATOM 830 C CA . ILE A 1 101 ? -16.825 -7.265 19.744 1.00 90.06 101 ILE A CA 1
ATOM 831 C C . ILE A 1 101 ? -18.133 -7.992 19.424 1.00 90.06 101 ILE A C 1
ATOM 833 O O . ILE A 1 101 ? -18.631 -8.799 20.205 1.00 90.06 101 ILE A O 1
ATOM 837 N N . VAL A 1 102 ? -18.678 -7.737 18.236 1.00 91.81 102 VAL A N 1
ATOM 838 C CA . VAL A 1 102 ? -19.945 -8.332 17.782 1.00 91.81 102 VAL A CA 1
ATOM 839 C C . VAL A 1 102 ? -19.746 -9.577 16.920 1.00 91.81 102 VAL A C 1
ATOM 841 O O . VAL A 1 102 ? -20.651 -10.408 16.831 1.00 91.81 102 VAL A O 1
ATOM 844 N N . ALA A 1 103 ? -18.572 -9.736 16.305 1.00 92.31 103 ALA A N 1
ATOM 845 C CA . ALA A 1 103 ? -18.203 -10.920 15.534 1.00 92.31 103 ALA A CA 1
ATOM 846 C C . ALA A 1 103 ? -16.681 -11.125 15.524 1.00 92.31 103 ALA A C 1
ATOM 848 O O . ALA A 1 103 ? -15.915 -10.166 15.638 1.00 92.31 103 ALA A O 1
ATOM 849 N N . SER A 1 104 ? -16.238 -12.375 15.358 1.00 93.56 104 SER A N 1
ATOM 850 C CA . SER A 1 104 ? -14.824 -12.689 15.143 1.00 93.56 104 SER A CA 1
ATOM 851 C C . SER A 1 104 ? -14.647 -13.921 14.265 1.00 93.56 104 SER A C 1
ATOM 853 O O . SER A 1 104 ? -15.272 -14.943 14.542 1.00 93.56 104 SER A O 1
ATOM 855 N N . ALA A 1 105 ? -13.752 -13.866 13.283 1.00 93.38 105 ALA A N 1
ATOM 856 C CA . ALA A 1 105 ? -13.517 -14.967 12.357 1.00 93.38 105 ALA A CA 1
ATOM 857 C C . ALA A 1 105 ? -12.058 -15.042 11.889 1.00 93.38 105 ALA A C 1
ATOM 859 O O . ALA A 1 105 ? -11.304 -14.074 11.961 1.00 93.38 105 ALA A O 1
ATOM 860 N N . ASP A 1 106 ? -11.647 -16.196 11.371 1.00 92.75 106 ASP A N 1
ATOM 861 C CA . ASP A 1 106 ? -10.259 -16.416 10.946 1.00 92.75 106 ASP A CA 1
ATOM 862 C C . ASP A 1 106 ? -9.924 -15.694 9.621 1.00 92.75 106 ASP A C 1
ATOM 864 O O . ASP A 1 106 ? -8.758 -15.474 9.301 1.00 92.75 106 ASP A O 1
ATOM 868 N N . SER A 1 107 ? -10.938 -15.266 8.861 1.00 93.00 107 SER A N 1
ATOM 869 C CA . SER A 1 107 ? -10.790 -14.537 7.598 1.00 93.00 107 SER A CA 1
ATOM 870 C C . SER A 1 107 ? -11.807 -13.401 7.480 1.00 93.00 107 SER A C 1
ATOM 872 O O . SER A 1 107 ? -12.859 -13.446 8.115 1.00 93.00 107 SER A O 1
ATOM 874 N N . TYR A 1 108 ? -11.507 -12.411 6.636 1.00 89.06 108 TYR A N 1
ATOM 875 C CA . TYR A 1 108 ? -12.417 -11.299 6.356 1.00 89.06 108 TYR A CA 1
ATOM 876 C C . TYR A 1 108 ? -13.749 -11.772 5.751 1.00 89.06 108 TYR A C 1
ATOM 878 O O . TYR A 1 108 ? -14.801 -11.400 6.253 1.00 89.06 108 TYR A O 1
ATOM 886 N N . ALA A 1 109 ? -13.716 -12.683 4.771 1.00 92.44 109 ALA A N 1
ATOM 887 C CA . ALA A 1 109 ? -14.929 -13.231 4.151 1.00 92.44 109 ALA A CA 1
ATOM 888 C C . ALA A 1 109 ? -15.838 -13.938 5.174 1.00 92.44 109 ALA A C 1
ATOM 890 O O . ALA A 1 109 ? -17.041 -13.716 5.218 1.00 92.44 109 ALA A O 1
ATOM 891 N N . SER A 1 110 ? -15.250 -14.738 6.070 1.00 92.50 110 SER A N 1
ATOM 892 C CA . SER A 1 110 ? -16.001 -15.386 7.153 1.00 92.50 110 SER A CA 1
ATOM 893 C C . SER A 1 110 ? -16.599 -14.391 8.152 1.00 92.50 110 SER A C 1
ATOM 895 O O . SER A 1 110 ? -17.619 -14.690 8.770 1.00 92.50 110 SER A O 1
ATOM 897 N N . LEU A 1 111 ? -15.956 -13.235 8.336 1.00 92.44 111 LEU A N 1
ATOM 898 C CA . LEU A 1 111 ? -16.450 -12.178 9.210 1.00 92.44 111 LEU A CA 1
ATOM 899 C C . LEU A 1 111 ? -17.639 -11.449 8.576 1.00 92.44 111 LEU A C 1
ATOM 901 O O . LEU A 1 111 ? -18.623 -11.208 9.269 1.00 92.44 111 LEU A O 1
ATOM 905 N N . GLU A 1 112 ? -17.578 -11.151 7.277 1.00 91.94 112 GLU A N 1
ATOM 906 C CA . GLU A 1 112 ? -18.697 -10.575 6.518 1.00 91.94 112 GLU A CA 1
ATOM 907 C C . GLU A 1 112 ? -19.926 -11.493 6.561 1.00 91.94 112 GLU A C 1
ATOM 909 O O . GLU A 1 112 ? -21.005 -11.047 6.950 1.00 91.94 112 GLU A O 1
ATOM 914 N N . ASP A 1 113 ? -19.744 -12.793 6.302 1.00 92.50 113 ASP A N 1
ATOM 915 C CA . ASP A 1 113 ? -20.814 -13.797 6.401 1.00 92.50 113 ASP A CA 1
ATOM 916 C C . ASP A 1 113 ? -21.428 -13.860 7.814 1.00 92.50 113 ASP A C 1
ATOM 918 O O . ASP A 1 113 ? -22.591 -14.232 8.007 1.00 92.50 113 ASP A O 1
ATOM 922 N N . GLU A 1 114 ? -20.638 -13.581 8.854 1.00 91.75 114 GLU A N 1
ATOM 923 C CA . GLU A 1 114 ? -21.121 -13.551 10.234 1.00 91.75 114 GLU A CA 1
ATOM 924 C C . GLU A 1 114 ? -21.873 -12.260 10.567 1.00 91.75 114 GLU A C 1
ATOM 926 O O . GLU A 1 114 ? -22.902 -12.321 11.245 1.00 91.75 114 GLU A O 1
ATOM 931 N N . LEU A 1 115 ? -21.412 -11.119 10.059 1.00 92.75 115 LEU A N 1
ATOM 932 C CA . LEU A 1 115 ? -22.100 -9.837 10.187 1.00 92.75 115 LEU A CA 1
ATOM 933 C C . LEU A 1 115 ? -23.448 -9.852 9.461 1.00 92.75 115 LEU A C 1
ATOM 935 O O . LEU A 1 115 ? -24.458 -9.457 10.048 1.00 92.75 115 LEU A O 1
ATOM 939 N N . GLU A 1 116 ? -23.496 -10.406 8.247 1.00 91.81 116 GLU A N 1
ATOM 940 C CA . GLU A 1 116 ? -24.731 -10.553 7.474 1.00 91.81 116 GLU A CA 1
ATOM 941 C C . GLU A 1 116 ? -25.745 -11.439 8.210 1.00 91.81 116 GLU A C 1
ATOM 943 O O . GLU A 1 116 ? -26.896 -11.041 8.406 1.00 91.81 116 GLU A O 1
ATOM 948 N N . ARG A 1 117 ? -25.314 -12.602 8.723 1.00 92.19 117 ARG A N 1
ATOM 949 C CA . ARG A 1 117 ? -26.180 -13.495 9.519 1.00 92.19 117 ARG A CA 1
ATOM 950 C C . ARG A 1 117 ? -26.718 -12.838 10.788 1.00 92.19 117 ARG A C 1
ATOM 952 O O . ARG A 1 117 ? -27.811 -13.187 11.232 1.00 92.19 117 ARG A O 1
ATOM 959 N N . ARG A 1 118 ? -25.954 -11.924 11.388 1.00 88.25 118 ARG A N 1
ATOM 960 C CA . ARG A 1 118 ? -26.355 -11.167 12.584 1.00 88.25 118 ARG A CA 1
ATOM 961 C C . ARG A 1 118 ? -27.181 -9.922 12.249 1.00 88.25 118 ARG A C 1
ATOM 963 O O . ARG A 1 118 ? -27.716 -9.304 13.164 1.00 88.25 118 ARG A O 1
ATOM 970 N N . GLY A 1 119 ? -27.312 -9.566 10.970 1.00 90.38 119 GLY A N 1
ATOM 971 C CA . GLY A 1 119 ? -28.011 -8.359 10.529 1.00 90.38 119 GLY A CA 1
ATOM 972 C C . GLY A 1 119 ? -27.295 -7.067 10.930 1.00 90.38 119 GLY A C 1
ATOM 973 O O . GLY A 1 119 ? -27.949 -6.038 11.091 1.00 90.38 119 GLY A O 1
ATOM 974 N N . VAL A 1 120 ? -25.974 -7.119 11.125 1.00 87.44 120 VAL A N 1
ATOM 975 C CA . VAL A 1 120 ? -25.152 -5.959 11.483 1.00 87.44 120 VAL A CA 1
ATOM 976 C C . VAL A 1 120 ? -24.509 -5.408 10.208 1.00 87.44 120 VAL A C 1
ATOM 978 O O . VAL A 1 120 ? -23.716 -6.115 9.590 1.00 87.44 120 VAL A O 1
ATOM 981 N N . PRO A 1 121 ? -24.817 -4.165 9.798 1.00 83.62 121 PRO A N 1
ATOM 982 C CA . PRO A 1 121 ? -24.153 -3.538 8.661 1.00 83.62 121 PRO A CA 1
ATOM 983 C C . PRO A 1 121 ? -22.662 -3.337 8.933 1.00 83.62 121 PRO A C 1
ATOM 985 O O . PRO A 1 121 ? -22.277 -2.884 10.014 1.00 83.62 121 PRO A O 1
ATOM 988 N N . ASP A 1 122 ? -21.837 -3.586 7.923 1.00 77.44 122 ASP A N 1
ATOM 989 C CA . ASP A 1 122 ? -20.405 -3.277 7.910 1.00 77.44 122 ASP A CA 1
ATOM 990 C C . ASP A 1 122 ? -20.125 -1.795 8.222 1.00 77.44 122 ASP A C 1
ATOM 992 O O . ASP A 1 122 ? -19.180 -1.472 8.935 1.00 77.44 122 ASP A O 1
ATOM 996 N N . THR A 1 123 ? -21.011 -0.886 7.803 1.00 82.50 123 THR A N 1
ATOM 997 C CA . THR A 1 123 ? -20.919 0.555 8.090 1.00 82.50 123 THR A CA 1
ATOM 998 C C . THR A 1 123 ? -21.048 0.922 9.571 1.00 82.50 123 THR A C 1
ATOM 1000 O O . THR A 1 123 ? -20.784 2.068 9.934 1.00 82.50 123 THR A O 1
ATOM 1003 N N . HIS A 1 124 ? -21.505 0.004 10.428 1.00 84.44 124 HIS A N 1
ATOM 1004 C CA . HIS A 1 124 ? -21.691 0.243 11.865 1.00 84.44 124 HIS A CA 1
ATOM 1005 C C . HIS A 1 124 ? -20.565 -0.331 12.730 1.00 84.44 124 HIS A C 1
ATOM 1007 O O . HIS A 1 124 ? -20.569 -0.132 13.947 1.00 84.44 124 HIS A O 1
ATOM 1013 N N . VAL A 1 125 ? -19.605 -1.034 12.129 1.00 86.19 125 VAL A N 1
ATOM 1014 C CA . VAL A 1 125 ? -18.527 -1.713 12.848 1.00 86.19 125 VAL A CA 1
ATOM 1015 C C . VAL A 1 125 ? -17.164 -1.325 12.294 1.00 86.19 125 VAL A C 1
ATOM 1017 O O . VAL A 1 125 ? -17.006 -1.006 11.121 1.00 86.19 125 VAL A O 1
ATOM 1020 N N . VAL A 1 126 ? -16.152 -1.370 13.155 1.00 87.06 126 VAL A N 1
ATOM 1021 C CA . VAL A 1 126 ? -14.749 -1.309 12.738 1.00 87.06 126 VAL A CA 1
ATOM 1022 C C . VAL A 1 126 ? -14.233 -2.737 12.648 1.00 87.06 126 VAL A C 1
ATOM 1024 O O . VAL A 1 126 ? -14.333 -3.488 13.620 1.00 87.06 126 VAL A O 1
ATOM 1027 N N . ILE A 1 127 ? -13.707 -3.115 11.484 1.00 88.19 127 ILE A N 1
ATOM 1028 C CA . ILE A 1 127 ? -13.106 -4.432 11.269 1.00 88.19 127 ILE A CA 1
ATOM 1029 C C . ILE A 1 127 ? -11.594 -4.310 11.398 1.00 88.19 127 ILE A C 1
ATOM 1031 O O . ILE A 1 127 ? -10.992 -3.526 10.674 1.00 88.19 127 ILE A O 1
ATOM 1035 N N . GLU A 1 128 ? -10.995 -5.116 12.274 1.00 87.50 128 GLU A N 1
ATOM 1036 C CA . GLU A 1 128 ? -9.548 -5.123 12.488 1.00 87.50 128 GLU A CA 1
ATOM 1037 C C . GLU A 1 128 ? -9.018 -6.548 12.681 1.00 87.50 128 GLU A C 1
ATOM 1039 O O . GLU A 1 128 ? -9.704 -7.424 13.214 1.00 87.50 128 GLU A O 1
ATOM 1044 N N . PHE A 1 129 ? -7.782 -6.801 12.250 1.00 89.25 129 PHE A N 1
ATOM 1045 C CA . PHE A 1 129 ? -7.093 -8.065 12.503 1.00 89.25 129 PHE A CA 1
ATOM 1046 C C . PHE A 1 129 ? -6.248 -7.972 13.772 1.00 89.25 129 PHE A C 1
ATOM 1048 O O . PHE A 1 129 ? -5.365 -7.121 13.878 1.00 89.25 129 PHE A O 1
ATOM 1055 N N . ILE A 1 130 ? -6.463 -8.886 14.720 1.00 86.25 130 ILE A N 1
ATOM 1056 C CA . ILE A 1 130 ? -5.657 -8.952 15.938 1.00 86.25 130 ILE A CA 1
ATOM 1057 C C . ILE A 1 130 ? -4.464 -9.877 15.691 1.00 86.25 130 ILE A C 1
ATOM 1059 O O . ILE A 1 130 ? -4.642 -11.097 15.609 1.00 86.25 130 ILE A O 1
ATOM 1063 N N . PRO A 1 131 ? -3.228 -9.351 15.604 1.00 83.81 131 PRO A N 1
ATOM 1064 C CA . PRO A 1 131 ? -2.073 -10.181 15.318 1.00 83.81 131 PRO A CA 1
ATOM 1065 C C . PRO A 1 131 ? -1.839 -11.204 16.439 1.00 83.81 131 PRO A C 1
ATOM 1067 O O . PRO A 1 131 ? -2.047 -10.905 17.623 1.00 83.81 131 PRO A O 1
ATOM 1070 N N . PRO A 1 132 ? -1.371 -12.419 16.103 1.00 83.06 132 PRO A N 1
ATOM 1071 C CA . PRO A 1 132 ? -0.941 -13.363 17.117 1.00 83.06 132 PRO A CA 1
ATOM 1072 C C . PRO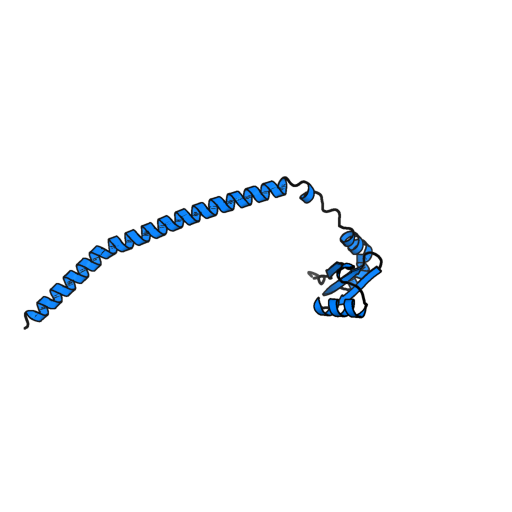 A 1 132 ? 0.232 -12.760 17.895 1.00 83.06 132 PRO A C 1
ATOM 1074 O O . PRO A 1 132 ? 1.153 -12.172 17.326 1.00 83.06 132 PRO A O 1
ATOM 1077 N N . THR A 1 133 ? 0.228 -12.909 19.217 1.00 74.81 133 THR A N 1
ATOM 1078 C CA . THR A 1 133 ? 1.395 -12.535 20.018 1.00 74.81 133 THR A CA 1
ATOM 1079 C C . THR A 1 133 ? 2.517 -13.522 19.753 1.00 74.81 133 THR A C 1
ATOM 1081 O O . THR A 1 133 ? 2.486 -14.646 20.256 1.00 74.81 133 THR A O 1
ATOM 1084 N N . PHE A 1 134 ? 3.524 -13.095 19.000 1.00 56.41 134 PHE A N 1
ATOM 1085 C CA . PHE A 1 134 ? 4.794 -13.801 18.940 1.00 56.41 134 PHE A CA 1
ATOM 1086 C C . PHE A 1 134 ? 5.520 -13.579 20.267 1.00 56.41 134 PHE A C 1
ATOM 1088 O O . PHE A 1 134 ? 6.096 -12.520 20.510 1.00 56.41 134 PHE A O 1
ATOM 1095 N N . SER A 1 135 ? 5.477 -14.570 21.157 1.00 45.94 135 SER A N 1
ATOM 1096 C CA . SER A 1 135 ? 6.448 -14.634 22.246 1.00 45.94 135 SER A CA 1
ATOM 1097 C C . SER A 1 135 ? 7.810 -14.927 21.628 1.00 45.94 135 SER A C 1
ATOM 1099 O O . SER A 1 135 ? 8.102 -16.070 21.279 1.00 45.94 135 SER A O 1
ATOM 1101 N N . VAL A 1 136 ? 8.632 -13.889 21.480 1.00 45.91 136 VAL A N 1
ATOM 1102 C CA . VAL A 1 136 ? 10.075 -14.061 21.312 1.00 45.91 136 VAL A CA 1
ATOM 1103 C C . VAL A 1 136 ? 10.568 -14.682 22.620 1.00 45.91 136 VAL A C 1
ATOM 1105 O O . VAL A 1 136 ? 10.510 -14.037 23.667 1.00 45.91 136 VAL A O 1
ATOM 1108 N N . LYS A 1 137 ? 10.902 -15.973 22.577 1.00 43.44 137 LYS A N 1
ATOM 1109 C CA . LYS A 1 137 ? 11.592 -16.672 23.666 1.00 43.44 137 LYS A CA 1
ATOM 1110 C C . LYS A 1 137 ? 13.076 -16.348 23.633 1.00 43.44 137 LYS A C 1
ATOM 1112 O O . LYS A 1 137 ? 13.607 -16.223 22.508 1.00 43.44 137 LYS A O 1
#

Solvent-accessible surface area (backbone atoms only — not comparable to full-atom values): 7926 Å² total; per-residue (Å²): 136,63,72,67,59,60,51,52,53,54,53,51,51,51,50,52,49,52,50,59,65,43,46,62,55,55,52,50,51,52,51,51,51,52,55,50,50,54,51,52,54,50,54,50,51,58,50,53,50,51,50,52,52,50,52,51,48,52,56,69,71,35,70,84,73,72,49,77,75,70,66,48,76,64,55,45,48,50,64,77,42,42,73,64,57,58,76,44,50,56,19,31,36,32,34,29,94,87,76,40,77,76,46,71,22,83,38,69,70,57,34,51,58,47,30,57,75,69,70,48,59,70,93,64,39,52,76,48,72,37,70,60,83,78,77,84,123

Sequence (137 aa):
MDVLEQRADVQFLFQAQQEAESLPSAVWQLWSAIAQELRTQRQRLETQQKEIDELKRRLQEQPSLQAPATPDAFQRWMMEHRAEVAEHRGRHIAVHPTEGIVASADSYASLEDELERRGVPDTHVVIEFIPPTFSVK

Nearest PDB structures (foldseek):
  1gw7-assembly1_D  TM=3.446E-01  e=5.608E+00  Enterobacteria phage PRD1
  1gw8-assembly1_D-60  TM=3.446E-01  e=5.608E+00  Enterobacteria phage PRD1

Radius of gyration: 35.36 Å; Cα contacts (8 Å, |Δi|>4): 82; chains: 1; bounding box: 73×42×90 Å